Protein AF-S9PJP8-F1 (afdb_monomer_lite)

Sequence (116 aa):
MDIALSALPTLDIGTRVNGVHWLNFLGPPVLDALGGITGLRVRLHSPDITVQEMEEGRAVVTLGAHPDAGDLEEGRTLPAYRELARVLEPFLYQRRYLPNEEVPEELRRWERRFLD

InterPro domains:
  IPR021815 Type VI immunity for VRR-NUC [PF11876] (10-114)

Foldseek 3Di:
DDPPPPDPVVVQLPQFFAAFFQKGKHADVLQVVLVAPVSVVVQDDDPQWDWADDPHRMIIIGRHPDGDPADVVVVRLSVSRLSVCVSRVVRHDDDDDDVPDDDPVVVVCVSCVSPD

Radius of gyration: 16.29 Å; chains: 1; bounding box: 43×42×40 Å

pLDDT: mean 86.86, std 15.33, range [36.0, 98.5]

Secondary structure (DSSP, 8-state):
--------HHHHHTTSB-S--SEEEE-HHHHGGGTHHHHHHHH---TTEEEEEETTTEEEEEESSS----BTTTTB--HHHHHHHHHHGGGB--PPPPTT----HHHHHHHTTTT-

Structure (mmCIF, N/CA/C/O backbone):
data_AF-S9PJP8-F1
#
_entry.id   AF-S9PJP8-F1
#
loop_
_atom_site.group_PDB
_atom_site.id
_atom_site.type_symbol
_atom_site.label_atom_id
_atom_site.label_alt_id
_atom_site.label_comp_id
_atom_site.label_asym_id
_atom_site.label_entity_id
_atom_site.label_seq_id
_atom_site.pdbx_PDB_ins_code
_atom_site.Cartn_x
_atom_site.Cartn_y
_atom_site.Cartn_z
_atom_site.occupancy
_atom_site.B_iso_or_equiv
_atom_site.auth_seq_id
_atom_site.auth_comp_id
_atom_site.auth_asym_id
_atom_site.auth_atom_id
_atom_site.pdbx_PDB_model_num
ATOM 1 N N . MET A 1 1 ? 29.396 18.414 -22.968 1.00 39.12 1 MET A N 1
ATOM 2 C CA . MET A 1 1 ? 28.903 17.230 -22.239 1.00 39.12 1 MET A CA 1
ATOM 3 C C . MET A 1 1 ? 27.811 17.734 -21.319 1.00 39.12 1 MET A C 1
ATOM 5 O O . MET A 1 1 ? 28.089 18.091 -20.183 1.00 39.12 1 MET A O 1
ATOM 9 N N . ASP A 1 2 ? 26.612 17.893 -21.872 1.00 36.00 2 ASP A N 1
ATOM 10 C CA . ASP A 1 2 ? 25.430 18.265 -21.105 1.00 36.00 2 ASP A CA 1
ATOM 11 C C . ASP A 1 2 ? 25.035 17.060 -20.263 1.00 36.00 2 ASP A C 1
ATOM 13 O O . ASP A 1 2 ? 24.628 16.024 -20.791 1.00 36.00 2 ASP A O 1
ATOM 17 N N . ILE A 1 3 ? 25.198 17.180 -18.948 1.00 45.22 3 ILE A N 1
ATOM 18 C CA . ILE A 1 3 ? 24.498 16.305 -18.017 1.00 45.22 3 ILE A CA 1
ATOM 19 C C . ILE A 1 3 ? 23.042 16.733 -18.135 1.00 45.22 3 ILE A C 1
ATOM 21 O O . ILE A 1 3 ? 22.599 17.675 -17.478 1.00 45.22 3 ILE A O 1
ATOM 25 N N . ALA A 1 4 ? 22.3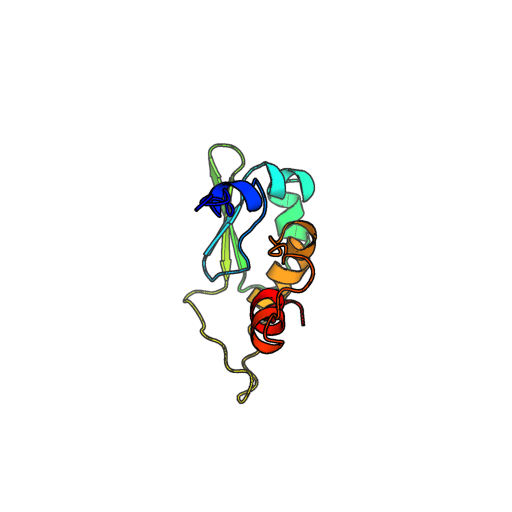23 16.091 -19.059 1.00 45.22 4 ALA A N 1
ATOM 26 C CA . ALA A 1 4 ? 20.879 16.137 -19.066 1.00 45.22 4 ALA A CA 1
ATOM 27 C C . ALA A 1 4 ? 20.439 15.854 -17.632 1.00 45.22 4 ALA A C 1
ATOM 29 O O . ALA A 1 4 ? 20.903 14.897 -17.012 1.00 45.22 4 ALA A O 1
ATOM 30 N N . LEU A 1 5 ? 19.593 16.737 -17.117 1.00 42.47 5 LEU A N 1
ATOM 31 C CA . LEU A 1 5 ? 18.828 16.593 -15.890 1.00 42.47 5 LEU A CA 1
ATOM 32 C C . LEU A 1 5 ? 17.952 15.335 -15.996 1.00 42.47 5 LEU A C 1
ATOM 34 O O . LEU A 1 5 ? 16.731 15.418 -16.096 1.00 42.47 5 LEU A O 1
ATOM 38 N N . SER A 1 6 ? 18.569 14.155 -16.029 1.00 44.97 6 SER A N 1
ATOM 39 C CA . SER A 1 6 ? 17.906 12.884 -15.844 1.00 44.97 6 SER A CA 1
ATOM 40 C C . SER A 1 6 ? 17.436 12.887 -14.401 1.00 44.97 6 SER A C 1
ATOM 42 O O . SER A 1 6 ? 18.203 12.600 -13.485 1.00 44.97 6 SER A O 1
ATOM 44 N N . ALA A 1 7 ? 16.202 13.362 -14.242 1.00 45.78 7 ALA A N 1
ATOM 45 C CA . ALA A 1 7 ? 15.247 12.991 -13.222 1.00 45.78 7 ALA A CA 1
ATOM 46 C C . ALA A 1 7 ? 15.890 12.587 -11.894 1.00 45.78 7 ALA A C 1
ATOM 48 O O . ALA A 1 7 ? 16.251 11.431 -11.682 1.00 45.78 7 ALA A O 1
ATOM 49 N N . LEU A 1 8 ? 15.950 13.533 -10.956 1.00 44.88 8 LEU A N 1
ATOM 50 C CA . LEU A 1 8 ? 15.956 13.144 -9.554 1.00 44.88 8 LEU A CA 1
ATOM 51 C C . LEU A 1 8 ? 14.725 12.235 -9.352 1.00 44.88 8 LEU A C 1
ATOM 53 O O . LEU A 1 8 ? 13.610 12.717 -9.559 1.00 44.88 8 LEU A O 1
ATOM 57 N N . PRO A 1 9 ? 14.878 10.950 -8.983 1.00 49.62 9 PRO A N 1
ATOM 58 C CA . PRO A 1 9 ? 13.755 10.011 -8.864 1.00 49.62 9 PRO A CA 1
ATOM 59 C C . PRO A 1 9 ? 12.695 10.489 -7.857 1.00 49.62 9 PRO A C 1
ATOM 61 O O . PRO A 1 9 ? 11.523 10.135 -7.954 1.00 49.62 9 PRO A O 1
ATOM 64 N N . THR A 1 10 ? 13.084 11.372 -6.935 1.00 49.41 10 THR A N 1
ATOM 65 C CA . THR A 1 10 ? 12.204 12.050 -5.980 1.00 49.41 10 THR A CA 1
ATOM 66 C C . THR A 1 10 ? 11.155 12.957 -6.641 1.00 49.41 10 THR A C 1
ATOM 68 O O . THR A 1 10 ? 10.116 13.198 -6.036 1.00 49.41 10 THR A O 1
ATOM 71 N N . LEU A 1 11 ? 11.392 13.460 -7.862 1.00 56.03 11 LEU A N 1
ATOM 72 C CA . LEU A 1 11 ? 10.450 14.339 -8.572 1.00 56.03 11 LEU A CA 1
ATOM 73 C C . LEU A 1 11 ? 9.334 13.578 -9.305 1.00 56.03 11 LEU A C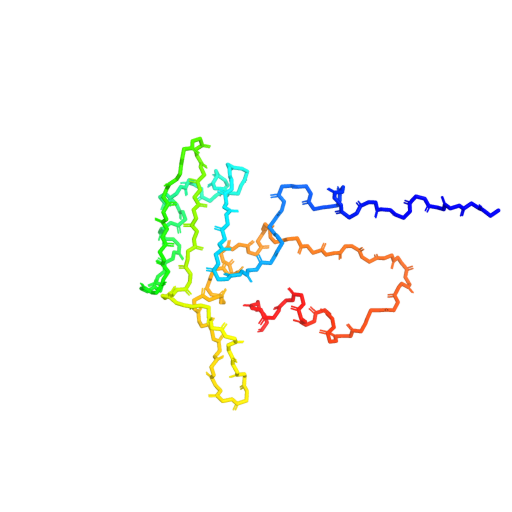 1
ATOM 75 O O . LEU A 1 11 ? 8.273 14.158 -9.516 1.00 56.03 11 LEU A O 1
ATOM 79 N N . ASP A 1 12 ? 9.538 12.312 -9.685 1.00 75.19 12 ASP A N 1
ATOM 80 C CA . ASP A 1 12 ? 8.559 11.575 -10.509 1.00 75.19 12 ASP A CA 1
ATOM 81 C C . ASP A 1 12 ? 7.480 10.873 -9.666 1.00 75.19 12 ASP A C 1
ATOM 83 O O . ASP A 1 12 ? 6.332 10.733 -10.088 1.00 75.19 12 ASP A O 1
ATOM 87 N N . ILE A 1 13 ? 7.804 10.472 -8.431 1.00 85.19 13 ILE A N 1
ATOM 88 C CA . ILE A 1 13 ? 6.850 9.732 -7.595 1.00 85.19 13 ILE A CA 1
ATOM 89 C C . ILE A 1 13 ? 5.705 10.603 -7.052 1.00 85.19 13 ILE A C 1
ATOM 91 O O . ILE A 1 13 ? 4.563 10.148 -6.975 1.00 85.19 13 ILE A O 1
ATOM 95 N N . GLY A 1 14 ? 5.981 11.859 -6.689 1.00 89.06 14 GLY A N 1
ATOM 96 C CA . GLY A 1 14 ? 4.988 12.767 -6.110 1.00 89.06 14 GLY A CA 1
ATOM 97 C C . GLY A 1 14 ? 4.245 12.157 -4.911 1.00 89.06 14 GLY A C 1
ATOM 98 O O . GLY A 1 14 ? 4.860 11.735 -3.937 1.00 89.06 14 GLY A O 1
ATOM 99 N N . THR A 1 15 ? 2.912 12.113 -4.985 1.00 91.31 15 THR A N 1
ATOM 100 C CA . THR A 1 15 ? 2.022 11.537 -3.957 1.00 91.31 15 THR A CA 1
ATOM 101 C C . THR A 1 15 ? 1.639 10.074 -4.220 1.00 91.31 15 THR A C 1
ATOM 103 O O . THR A 1 15 ? 0.741 9.542 -3.565 1.00 91.31 15 THR A O 1
ATOM 106 N N . ARG A 1 16 ? 2.275 9.423 -5.202 1.00 92.62 16 ARG A N 1
ATOM 107 C CA . ARG A 1 16 ? 2.016 8.026 -5.572 1.00 92.62 16 ARG A CA 1
ATOM 108 C C . ARG A 1 16 ? 2.674 7.068 -4.580 1.00 92.62 16 ARG A C 1
ATOM 110 O O . ARG A 1 16 ? 3.635 7.408 -3.895 1.00 92.62 16 ARG A O 1
ATOM 117 N N . VAL A 1 17 ? 2.179 5.837 -4.544 1.00 93.88 17 VAL A N 1
ATOM 118 C CA . VAL A 1 17 ? 2.707 4.780 -3.673 1.00 93.88 17 VAL A CA 1
ATOM 119 C C . VAL A 1 17 ? 3.757 3.964 -4.425 1.00 93.88 17 VAL A C 1
ATOM 121 O O . VAL A 1 17 ? 3.487 3.453 -5.512 1.00 93.88 17 VAL A O 1
ATOM 124 N N . ASN A 1 18 ? 4.952 3.811 -3.850 1.00 90.62 18 ASN A N 1
ATOM 12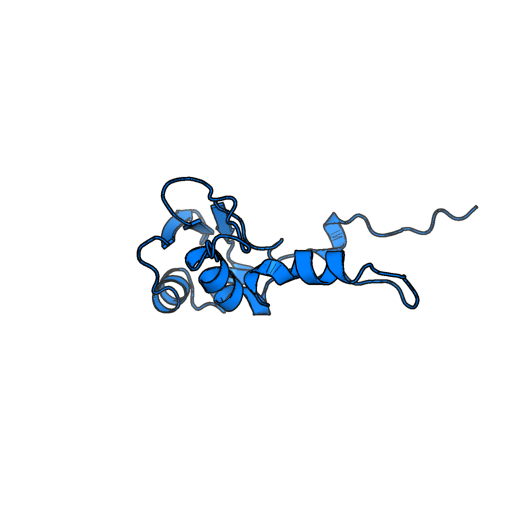5 C CA . ASN A 1 18 ? 6.024 3.007 -4.441 1.00 90.62 18 ASN A CA 1
ATOM 126 C C . ASN A 1 18 ? 5.788 1.500 -4.242 1.00 90.62 18 ASN A C 1
ATOM 128 O O . ASN A 1 18 ? 6.459 0.882 -3.420 1.00 90.62 18 ASN A O 1
ATOM 132 N N . GLY A 1 19 ? 4.846 0.908 -4.972 1.00 91.94 19 GLY A N 1
ATOM 133 C CA . GLY A 1 19 ? 4.537 -0.521 -4.863 1.00 91.94 19 GLY A CA 1
ATOM 134 C C . GLY A 1 19 ? 3.921 -0.925 -3.516 1.00 91.94 19 GLY A C 1
ATOM 135 O O . GLY A 1 19 ? 3.675 -0.094 -2.646 1.00 91.94 19 GLY A O 1
ATOM 136 N N . VAL A 1 20 ? 3.663 -2.224 -3.355 1.00 95.19 20 VAL A N 1
ATOM 137 C CA . VAL A 1 20 ? 3.139 -2.805 -2.110 1.00 95.19 20 VAL A CA 1
ATOM 138 C C . VAL A 1 20 ? 4.249 -3.527 -1.356 1.00 95.19 20 VAL A C 1
ATOM 140 O O . VAL A 1 20 ? 5.019 -4.291 -1.943 1.00 95.19 20 VAL A O 1
ATOM 143 N N . HIS A 1 21 ? 4.296 -3.298 -0.048 1.00 94.94 21 HIS A N 1
ATOM 144 C CA . HIS A 1 21 ? 5.265 -3.871 0.886 1.00 94.94 21 HIS A CA 1
ATOM 145 C C . HIS A 1 21 ? 4.552 -4.556 2.046 1.00 94.94 21 HIS A C 1
ATOM 147 O O . HIS A 1 21 ? 3.330 -4.519 2.142 1.00 94.94 21 HIS A O 1
ATOM 153 N N . TRP A 1 22 ? 5.310 -5.157 2.961 1.00 95.88 22 TRP A N 1
ATOM 154 C CA . TRP A 1 22 ? 4.739 -5.702 4.196 1.00 95.88 22 TRP A CA 1
ATOM 155 C C . TRP A 1 22 ? 4.063 -4.616 5.057 1.00 95.88 22 TRP A C 1
ATOM 157 O O . TRP A 1 22 ? 2.956 -4.822 5.549 1.00 95.88 22 TRP A O 1
ATOM 167 N N . LEU A 1 23 ? 4.705 -3.446 5.177 1.00 97.81 23 LEU A N 1
ATOM 168 C CA . LEU A 1 23 ? 4.181 -2.253 5.848 1.00 97.81 23 LEU A CA 1
ATOM 169 C C . LEU A 1 23 ? 4.011 -1.125 4.829 1.00 97.81 23 LEU A C 1
ATOM 171 O O . LEU A 1 23 ? 4.970 -0.750 4.156 1.00 97.81 23 LEU A O 1
ATOM 175 N N . ASN A 1 24 ? 2.808 -0.563 4.737 1.00 97.62 24 ASN A N 1
ATOM 176 C CA . ASN A 1 24 ? 2.475 0.482 3.770 1.00 97.62 24 ASN A CA 1
ATOM 177 C C . ASN A 1 24 ? 1.957 1.714 4.503 1.00 97.62 24 ASN A C 1
ATOM 179 O O . ASN A 1 24 ? 0.885 1.682 5.104 1.00 97.62 24 ASN A O 1
ATOM 183 N N . PHE A 1 25 ? 2.718 2.801 4.434 1.00 97.31 25 PHE A N 1
ATOM 184 C CA . PHE A 1 25 ? 2.353 4.080 5.031 1.00 97.31 25 PHE A CA 1
ATOM 185 C C . PHE A 1 25 ? 1.588 4.907 4.003 1.00 97.31 25 PHE A C 1
ATOM 187 O O . PHE A 1 25 ? 2.132 5.277 2.962 1.00 97.31 25 PHE A O 1
ATOM 194 N N . LEU A 1 26 ? 0.319 5.177 4.290 1.00 97.81 26 LEU A N 1
ATOM 195 C CA . LEU A 1 26 ? -0.588 5.897 3.408 1.00 97.81 26 LEU A CA 1
ATOM 196 C C . LEU A 1 26 ? -0.924 7.256 4.018 1.00 97.81 26 LEU A C 1
ATOM 198 O O . LEU A 1 26 ? -1.290 7.354 5.189 1.00 97.81 26 LEU A O 1
ATOM 202 N N . GLY A 1 27 ? -0.780 8.302 3.208 1.00 96.69 27 GLY A N 1
ATOM 203 C CA . GLY A 1 27 ? -1.118 9.670 3.586 1.00 96.69 27 GLY A CA 1
ATOM 204 C C . GLY A 1 27 ? -2.452 10.150 3.009 1.00 96.69 27 GLY A C 1
ATOM 205 O O . GLY A 1 27 ? -3.049 9.451 2.178 1.00 96.69 27 GLY A O 1
ATOM 206 N N . PRO A 1 28 ? -2.872 11.375 3.379 1.00 97.06 28 PRO A N 1
ATOM 207 C CA . PRO A 1 28 ? -4.142 11.957 2.948 1.00 97.06 28 PRO A CA 1
ATOM 208 C C . PRO A 1 28 ? -4.405 11.898 1.433 1.00 97.06 28 PRO A C 1
ATOM 210 O O . PRO A 1 28 ? -5.493 11.473 1.060 1.00 97.06 28 PRO A O 1
ATOM 213 N N . PRO A 1 29 ? -3.437 12.167 0.524 1.00 95.88 29 PRO A N 1
ATOM 214 C CA . PRO A 1 29 ? -3.710 12.129 -0.919 1.00 95.88 29 PRO A CA 1
ATOM 215 C C . PRO A 1 29 ? -4.268 10.795 -1.437 1.00 95.88 29 PRO A C 1
ATOM 217 O O . PRO A 1 29 ? -5.039 10.779 -2.394 1.00 95.88 29 PRO A O 1
ATOM 220 N N . VAL A 1 30 ? -3.874 9.677 -0.821 1.00 96.94 30 VAL A N 1
ATOM 221 C CA . VAL A 1 30 ? -4.352 8.336 -1.185 1.00 96.94 30 VAL A CA 1
ATOM 222 C C . VAL A 1 30 ? -5.588 7.973 -0.368 1.00 96.94 30 VAL A C 1
ATOM 224 O O . VAL A 1 30 ? -6.565 7.467 -0.916 1.00 96.94 30 VAL A O 1
ATOM 227 N N . LEU A 1 31 ? -5.563 8.243 0.940 1.00 97.75 31 LEU A N 1
ATOM 228 C CA . LEU A 1 31 ? -6.654 7.878 1.839 1.00 97.75 31 LEU A CA 1
ATOM 229 C C . LEU A 1 31 ? -7.937 8.646 1.521 1.00 97.75 31 LEU A C 1
ATOM 231 O O . LEU A 1 31 ? -8.991 8.024 1.438 1.00 97.75 31 LEU A O 1
ATOM 235 N N . ASP A 1 32 ? -7.868 9.947 1.252 1.00 97.12 32 ASP A N 1
ATOM 236 C CA . ASP A 1 32 ? -9.043 10.763 0.926 1.00 97.12 32 ASP A CA 1
ATOM 237 C C . ASP A 1 32 ? -9.718 10.275 -0.361 1.00 97.12 32 ASP A C 1
ATOM 239 O O . ASP A 1 32 ? -10.939 10.119 -0.410 1.00 97.12 32 ASP A O 1
ATOM 243 N N . ALA A 1 33 ? -8.923 9.925 -1.378 1.00 96.69 33 ALA A N 1
ATOM 244 C CA . ALA A 1 33 ? -9.420 9.362 -2.633 1.00 96.69 33 ALA A CA 1
ATOM 245 C C . ALA A 1 33 ? -10.087 7.984 -2.453 1.00 96.69 33 ALA A C 1
ATOM 247 O O . ALA A 1 33 ? -10.956 7.601 -3.238 1.00 96.69 33 ALA A O 1
ATOM 248 N N . LEU A 1 34 ? -9.722 7.246 -1.402 1.00 97.00 34 LEU A N 1
ATOM 249 C CA . LEU A 1 34 ? -10.352 5.984 -1.014 1.00 97.00 34 LEU A CA 1
ATOM 250 C C . LEU A 1 34 ? -11.583 6.178 -0.109 1.00 97.00 34 LEU A C 1
ATOM 252 O O . LEU A 1 34 ? -12.240 5.192 0.231 1.00 97.00 34 LEU A O 1
ATOM 256 N N . GLY A 1 35 ? -11.949 7.411 0.250 1.00 97.00 35 GLY A N 1
ATOM 257 C CA . GLY A 1 35 ? -13.017 7.694 1.217 1.00 97.00 35 GLY A CA 1
ATOM 258 C C . GLY A 1 35 ? -12.549 7.579 2.672 1.00 97.00 35 GLY A C 1
ATOM 259 O O . GLY A 1 35 ? -13.297 7.130 3.543 1.00 97.00 35 GLY A O 1
ATOM 260 N N . GLY A 1 36 ? -11.291 7.933 2.924 1.00 96.94 36 GLY A N 1
ATOM 261 C CA . GLY A 1 36 ? -10.619 7.856 4.214 1.00 96.94 36 GLY A CA 1
ATOM 262 C C . GLY A 1 36 ? -10.268 6.429 4.639 1.00 96.94 36 GLY A C 1
ATOM 263 O O . GLY A 1 36 ? -10.386 5.458 3.888 1.00 96.94 36 GLY A O 1
ATOM 264 N N . ILE A 1 37 ? -9.868 6.292 5.903 1.00 97.31 37 ILE A N 1
ATOM 265 C CA . ILE A 1 37 ? -9.493 5.007 6.516 1.00 97.31 37 ILE A CA 1
ATOM 266 C C . ILE A 1 37 ? -10.674 4.029 6.524 1.00 97.31 37 ILE A C 1
ATOM 268 O O . ILE A 1 37 ? -10.502 2.840 6.258 1.00 97.31 37 ILE A O 1
ATOM 272 N N . THR A 1 38 ? -11.889 4.523 6.776 1.00 96.88 38 THR A N 1
ATOM 273 C CA . THR A 1 38 ? -13.112 3.712 6.712 1.00 96.88 38 THR A CA 1
ATOM 274 C C . THR A 1 38 ? -13.342 3.173 5.303 1.00 96.88 38 THR A C 1
ATOM 276 O O . THR A 1 38 ? -13.597 1.981 5.138 1.00 96.88 38 THR A O 1
ATOM 279 N N . GLY A 1 39 ? -13.198 4.018 4.279 1.00 97.31 39 GLY A N 1
ATOM 280 C CA . GLY A 1 39 ? -13.328 3.593 2.890 1.00 97.31 39 GLY A CA 1
ATOM 281 C C . GLY A 1 39 ? -12.256 2.582 2.473 1.00 97.31 39 GLY A C 1
ATOM 282 O O . GLY A 1 39 ? -12.569 1.625 1.761 1.00 97.31 39 GLY A O 1
ATOM 283 N N . LEU A 1 40 ? -11.019 2.735 2.953 1.00 97.75 40 LEU A N 1
ATOM 284 C CA . LEU A 1 40 ? -9.967 1.735 2.769 1.00 97.75 40 LEU A CA 1
ATOM 285 C C . LEU A 1 40 ? -10.358 0.392 3.408 1.00 97.75 40 LEU A C 1
ATOM 287 O O . LEU A 1 40 ? -10.325 -0.626 2.726 1.00 97.75 40 LEU A O 1
ATOM 291 N N . ARG A 1 41 ? -10.789 0.383 4.678 1.00 97.19 41 ARG A N 1
ATOM 292 C CA . ARG A 1 41 ? -11.179 -0.848 5.394 1.00 97.19 41 ARG A CA 1
ATOM 293 C C . ARG A 1 41 ? -12.313 -1.609 4.707 1.00 97.19 41 ARG A C 1
ATOM 295 O O . ARG A 1 41 ? -12.260 -2.825 4.658 1.00 97.19 41 ARG A O 1
ATOM 302 N N . VAL A 1 42 ? -13.301 -0.917 4.138 1.00 97.44 42 VAL A N 1
ATOM 303 C CA . VAL A 1 42 ? -14.423 -1.557 3.416 1.00 97.44 42 VAL A CA 1
ATOM 304 C C . VAL A 1 42 ? -13.970 -2.294 2.150 1.00 97.44 42 VAL A C 1
ATOM 306 O O . VAL A 1 42 ? -14.638 -3.223 1.710 1.00 97.44 42 VAL A O 1
ATOM 309 N N . ARG A 1 43 ? -12.849 -1.887 1.546 1.00 97.31 43 ARG A N 1
ATOM 310 C CA . ARG A 1 43 ? -12.303 -2.519 0.335 1.00 97.31 43 ARG A CA 1
ATOM 311 C C . ARG A 1 43 ? -11.377 -3.697 0.639 1.00 97.31 43 ARG A C 1
ATOM 313 O O . ARG A 1 43 ? -11.018 -4.418 -0.290 1.00 97.31 43 ARG A O 1
ATOM 320 N N . LEU A 1 44 ? -10.990 -3.866 1.904 1.00 97.44 44 LEU A N 1
ATOM 321 C CA . LEU A 1 44 ? -10.107 -4.925 2.371 1.00 97.44 44 LEU A CA 1
ATOM 322 C C . LEU A 1 44 ? -10.938 -6.028 3.038 1.00 97.44 44 LEU A C 1
ATOM 324 O O . LEU A 1 44 ? -11.724 -5.779 3.947 1.00 97.44 44 LEU A O 1
ATOM 328 N N . HIS A 1 45 ? -10.761 -7.250 2.565 1.00 96.00 45 HIS A N 1
ATOM 329 C CA . HIS A 1 45 ? -11.489 -8.449 2.953 1.00 96.00 45 HIS A CA 1
ATOM 330 C C . HIS A 1 45 ? -10.577 -9.479 3.619 1.00 96.00 45 HIS A C 1
ATOM 332 O O . HIS A 1 45 ? -11.065 -10.292 4.406 1.00 96.00 45 HIS A O 1
ATOM 338 N N . SER A 1 46 ? -9.275 -9.477 3.312 1.00 94.31 46 SER A N 1
ATOM 339 C CA . SER A 1 46 ? -8.350 -10.426 3.925 1.00 94.31 46 SER A CA 1
ATOM 340 C C . SER A 1 46 ? -8.195 -10.155 5.430 1.00 94.31 46 SER A C 1
ATOM 342 O O . SER A 1 46 ? -7.875 -9.028 5.820 1.00 94.31 46 SER A O 1
ATOM 344 N N . PRO A 1 47 ? -8.366 -11.181 6.289 1.00 93.12 47 PRO A N 1
ATOM 345 C CA . PRO A 1 47 ? -8.214 -11.041 7.737 1.00 93.12 47 PRO A CA 1
ATOM 346 C C . PRO A 1 47 ? -6.763 -10.778 8.162 1.00 93.12 47 PRO A C 1
ATOM 348 O O . PRO A 1 47 ? -6.529 -10.296 9.267 1.00 93.12 47 PRO A O 1
ATOM 351 N N . ASP A 1 48 ? -5.797 -11.066 7.288 1.00 93.38 48 ASP A N 1
ATOM 352 C CA . ASP A 1 48 ? -4.376 -10.839 7.551 1.00 93.38 48 ASP A CA 1
ATOM 353 C C . ASP A 1 48 ? -3.975 -9.373 7.344 1.00 93.38 48 ASP A C 1
ATOM 355 O O . ASP A 1 48 ? -2.861 -8.976 7.689 1.00 93.38 48 ASP A O 1
ATOM 359 N N . ILE A 1 49 ? -4.864 -8.549 6.780 1.00 97.81 49 ILE A N 1
ATOM 360 C CA . ILE A 1 49 ? -4.609 -7.130 6.566 1.00 97.81 49 ILE A CA 1
ATOM 361 C C . ILE A 1 49 ? -5.099 -6.343 7.773 1.00 97.81 49 ILE A C 1
ATOM 363 O O . ILE A 1 49 ? -6.287 -6.311 8.090 1.00 97.81 49 ILE A O 1
ATOM 367 N N . THR A 1 50 ? -4.181 -5.628 8.414 1.00 98.00 50 THR A N 1
ATOM 368 C CA . THR A 1 50 ? -4.524 -4.702 9.497 1.00 98.00 50 THR A CA 1
ATOM 369 C C . THR A 1 50 ? -4.317 -3.266 9.044 1.00 98.00 50 THR A C 1
ATOM 371 O O . THR A 1 50 ? -3.379 -2.960 8.312 1.00 98.00 50 THR A O 1
ATOM 374 N N . VAL A 1 51 ? -5.217 -2.378 9.468 1.00 98.25 51 VAL A N 1
ATOM 375 C CA . VAL A 1 51 ? -5.153 -0.943 9.170 1.00 98.25 51 VAL A CA 1
ATOM 376 C C . VAL A 1 51 ? -5.117 -0.186 10.487 1.00 98.25 51 VAL A C 1
ATOM 378 O O . VAL A 1 51 ? -6.134 -0.103 11.185 1.00 98.25 51 VAL A O 1
ATOM 381 N N . GLN A 1 52 ? -3.957 0.372 10.814 1.00 98.25 52 GLN A N 1
ATOM 382 C CA . GLN A 1 52 ? -3.753 1.209 11.988 1.00 98.25 52 GLN A CA 1
ATOM 383 C C . GLN A 1 52 ? -3.827 2.683 11.590 1.00 98.25 52 GLN A C 1
ATOM 385 O O . GLN A 1 52 ? -3.087 3.139 10.722 1.00 98.25 52 GLN A O 1
ATOM 390 N N . GLU A 1 53 ? -4.714 3.427 12.242 1.00 98.06 53 GLU A N 1
ATOM 391 C CA . GLU A 1 53 ? -4.811 4.875 12.082 1.00 98.06 53 GLU A CA 1
ATOM 392 C C . GLU A 1 53 ? -3.636 5.580 12.768 1.00 98.06 53 GLU A C 1
ATOM 394 O O . GLU A 1 53 ? -3.163 5.159 13.826 1.00 98.06 53 GLU A O 1
ATOM 399 N N . MET A 1 54 ? -3.158 6.646 12.137 1.00 97.19 54 MET A N 1
ATOM 400 C CA . MET A 1 54 ? -2.126 7.540 12.641 1.00 97.19 54 MET A CA 1
ATOM 401 C C . MET A 1 54 ? -2.652 8.977 12.646 1.00 97.19 54 MET A C 1
ATOM 403 O O . MET A 1 54 ? -3.633 9.310 11.982 1.00 97.19 54 MET A O 1
ATOM 407 N N . GLU A 1 55 ? -1.953 9.852 13.362 1.00 95.00 55 GLU A N 1
ATOM 408 C CA . GLU A 1 55 ? -2.272 11.278 13.399 1.00 95.00 55 GLU A CA 1
ATOM 409 C C . GLU A 1 55 ? -2.258 11.908 11.998 1.00 95.00 55 GLU A C 1
ATOM 411 O O . GLU A 1 55 ? -1.516 11.469 11.113 1.00 95.00 55 GLU A O 1
ATOM 416 N N . GLU A 1 56 ? -3.024 12.988 11.827 1.00 94.25 56 GLU A N 1
ATOM 417 C CA . GLU A 1 56 ? -3.065 13.805 10.601 1.00 94.25 56 GLU A CA 1
ATOM 418 C C . GLU A 1 56 ? -3.612 13.061 9.368 1.00 94.25 56 GLU A C 1
ATOM 420 O O . GLU A 1 56 ? -3.167 13.285 8.244 1.00 94.25 56 GLU A O 1
ATOM 425 N N . GLY A 1 57 ? -4.582 12.161 9.568 1.00 93.81 57 GLY A N 1
ATOM 426 C CA . GLY A 1 57 ? -5.251 11.466 8.463 1.00 93.81 57 GLY A CA 1
ATOM 427 C C . GLY A 1 57 ? -4.338 10.484 7.729 1.00 93.81 57 GLY A C 1
ATOM 428 O O . GLY A 1 57 ? -4.463 10.303 6.520 1.00 93.81 57 GLY A O 1
ATOM 429 N N . ARG A 1 58 ? -3.391 9.875 8.449 1.00 97.50 58 ARG A N 1
ATOM 430 C CA . ARG A 1 58 ? -2.465 8.860 7.934 1.00 97.50 58 ARG A CA 1
ATOM 431 C C . ARG A 1 58 ? -2.859 7.474 8.435 1.00 97.50 58 ARG A C 1
ATOM 433 O O . ARG A 1 58 ? -3.554 7.337 9.439 1.00 97.50 58 ARG A O 1
ATOM 440 N N . ALA A 1 59 ? -2.381 6.435 7.763 1.00 98.25 59 ALA A N 1
ATOM 441 C CA . ALA A 1 59 ? -2.557 5.061 8.216 1.00 98.25 59 ALA A CA 1
ATOM 442 C C . ALA A 1 59 ? -1.364 4.181 7.844 1.00 98.25 59 ALA A C 1
ATOM 444 O O . ALA A 1 59 ? -0.697 4.413 6.834 1.00 98.25 59 ALA A O 1
ATOM 445 N N . VAL A 1 60 ? -1.145 3.132 8.635 1.00 98.38 60 VAL A N 1
ATOM 446 C CA . VAL A 1 60 ? -0.267 2.012 8.286 1.00 98.38 60 VAL A CA 1
ATOM 447 C C . VAL A 1 60 ? -1.129 0.808 7.953 1.00 98.38 60 VAL A C 1
ATOM 449 O O . VAL A 1 60 ? -1.991 0.422 8.744 1.00 98.38 60 VAL A O 1
ATOM 452 N N . VAL A 1 61 ? -0.881 0.209 6.792 1.00 98.50 61 VAL A N 1
ATOM 453 C CA . VAL A 1 61 ? -1.452 -1.081 6.406 1.00 98.50 61 VAL A CA 1
ATOM 454 C C . VAL A 1 61 ? -0.377 -2.153 6.529 1.00 98.50 61 VAL A C 1
ATOM 456 O O . VAL A 1 61 ? 0.655 -2.062 5.860 1.00 98.50 61 VAL A O 1
ATOM 459 N N . THR A 1 62 ? -0.631 -3.163 7.355 1.00 98.38 62 THR A N 1
ATOM 460 C CA . THR A 1 62 ? 0.285 -4.285 7.599 1.00 98.38 62 THR A CA 1
ATOM 461 C C . THR A 1 62 ? -0.300 -5.568 7.023 1.00 98.38 62 THR A C 1
ATOM 463 O O . THR A 1 62 ? -1.470 -5.867 7.264 1.00 98.38 62 THR A O 1
ATOM 466 N N . LEU A 1 63 ? 0.513 -6.319 6.278 1.00 96.88 63 LEU A N 1
ATOM 467 C CA . LEU A 1 63 ? 0.114 -7.542 5.577 1.00 96.88 63 LEU A CA 1
ATOM 468 C C . LEU A 1 63 ? 0.633 -8.792 6.303 1.00 96.88 63 LEU A C 1
ATOM 470 O O . LEU A 1 63 ? 1.711 -9.292 5.997 1.00 96.88 63 LEU A O 1
ATOM 474 N N . GLY A 1 64 ? -0.130 -9.296 7.269 1.00 94.69 64 GLY A N 1
ATOM 475 C CA . GLY A 1 64 ? 0.250 -10.436 8.102 1.00 94.69 64 GLY A CA 1
ATOM 476 C C . GLY A 1 64 ? 1.234 -10.081 9.225 1.00 94.69 64 GLY A C 1
ATOM 477 O O . GLY A 1 64 ? 1.758 -8.970 9.314 1.00 94.69 64 GLY A O 1
ATOM 478 N N . ALA A 1 65 ? 1.487 -11.045 10.113 1.00 93.06 65 ALA A N 1
ATOM 479 C CA . ALA A 1 65 ? 2.289 -10.836 11.325 1.00 93.06 65 ALA A CA 1
ATOM 480 C C . ALA A 1 65 ? 3.796 -10.644 11.062 1.00 93.06 65 ALA A C 1
ATOM 482 O O . ALA A 1 65 ? 4.499 -10.064 11.889 1.00 93.06 65 ALA A O 1
ATOM 483 N N . HIS A 1 66 ? 4.296 -11.134 9.930 1.00 93.00 66 HIS A N 1
ATOM 484 C CA . HIS A 1 66 ? 5.696 -11.062 9.522 1.00 93.00 66 HIS A CA 1
ATOM 485 C C . HIS A 1 66 ? 5.784 -10.858 8.004 1.00 93.00 66 HIS A C 1
ATOM 487 O O . HIS A 1 66 ? 4.855 -11.249 7.293 1.00 93.00 66 HIS A O 1
ATOM 493 N N . PRO A 1 67 ? 6.886 -10.283 7.486 1.00 91.81 67 PRO A N 1
ATOM 494 C CA . PRO A 1 67 ? 7.072 -10.169 6.049 1.00 91.81 67 PRO A CA 1
ATOM 495 C C . PRO A 1 67 ? 7.127 -11.567 5.432 1.00 91.81 67 PRO A C 1
ATOM 497 O O . PRO A 1 67 ? 7.864 -12.434 5.905 1.00 91.81 67 PRO A O 1
ATOM 500 N N . ASP A 1 68 ? 6.352 -11.777 4.375 1.00 88.50 68 ASP A N 1
ATOM 501 C CA . ASP A 1 68 ? 6.410 -12.993 3.574 1.00 88.50 68 ASP A CA 1
ATOM 502 C C . ASP A 1 68 ? 7.073 -12.669 2.230 1.00 88.50 68 ASP A C 1
ATOM 504 O O . ASP A 1 68 ? 6.732 -11.686 1.567 1.00 88.50 68 ASP A O 1
ATOM 508 N N . ALA A 1 69 ? 8.067 -13.475 1.858 1.00 80.88 69 ALA A N 1
ATOM 509 C CA . ALA A 1 69 ? 8.761 -13.350 0.582 1.00 80.88 69 ALA A CA 1
ATOM 510 C C . ALA A 1 69 ? 7.891 -13.837 -0.589 1.00 80.88 69 ALA A C 1
ATOM 512 O O . ALA A 1 69 ? 8.132 -13.448 -1.732 1.00 80.88 69 ALA A O 1
ATOM 513 N N . GLY A 1 70 ? 6.873 -14.656 -0.301 1.00 80.94 70 GLY A N 1
ATOM 514 C CA . GLY A 1 70 ? 6.131 -15.394 -1.310 1.00 80.94 70 GLY A CA 1
ATOM 515 C C . GLY A 1 70 ? 6.997 -16.447 -1.992 1.00 80.94 70 GLY A C 1
ATOM 516 O O . GLY A 1 70 ? 8.199 -16.552 -1.754 1.00 8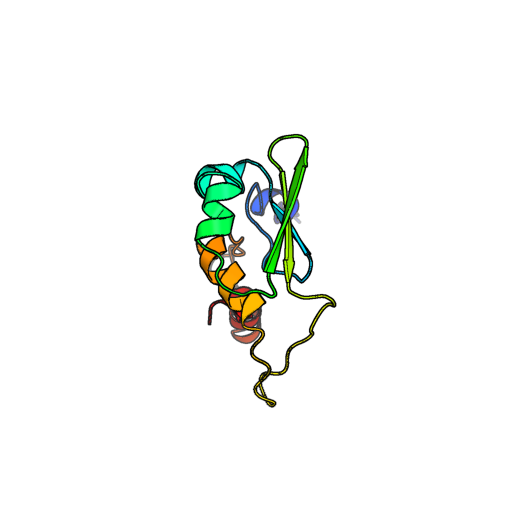0.94 70 GLY A O 1
ATOM 517 N N . ASP A 1 71 ? 6.354 -17.243 -2.834 1.00 78.44 71 ASP A N 1
ATOM 518 C CA . ASP A 1 71 ? 6.998 -18.209 -3.720 1.00 78.44 71 ASP A CA 1
ATOM 519 C C . ASP A 1 71 ? 5.972 -18.672 -4.757 1.00 78.44 71 ASP A C 1
ATOM 521 O O . ASP A 1 71 ? 5.016 -19.378 -4.433 1.00 78.44 71 ASP A O 1
ATOM 525 N N . LEU A 1 72 ? 6.128 -18.228 -6.004 1.00 66.19 72 LEU A N 1
ATOM 526 C CA . LEU A 1 72 ? 5.185 -18.575 -7.065 1.00 66.19 72 LEU A CA 1
ATOM 527 C C . LEU A 1 72 ? 5.310 -20.043 -7.493 1.00 66.19 72 LEU A C 1
ATOM 529 O O . LEU A 1 72 ? 4.296 -20.630 -7.866 1.00 66.19 72 LEU A O 1
ATOM 533 N N . GLU A 1 73 ? 6.501 -20.639 -7.387 1.00 70.62 73 GLU A N 1
ATOM 534 C CA . GLU A 1 73 ? 6.740 -22.048 -7.729 1.00 70.62 73 GLU A CA 1
ATOM 535 C C . GLU A 1 73 ? 6.068 -22.978 -6.710 1.00 70.62 73 GLU A C 1
ATOM 537 O O . GLU A 1 73 ? 5.550 -24.037 -7.059 1.00 70.62 73 GLU A O 1
ATOM 542 N N . GLU A 1 74 ? 5.988 -22.544 -5.451 1.00 71.94 74 GLU A N 1
ATOM 543 C CA . GLU A 1 74 ? 5.320 -23.280 -4.371 1.00 71.94 74 GLU A CA 1
ATOM 544 C C . GLU A 1 74 ? 3.858 -22.848 -4.132 1.00 71.94 74 GLU A C 1
ATOM 546 O O . GLU A 1 74 ? 3.230 -23.263 -3.156 1.00 71.94 74 GLU A O 1
ATOM 551 N N . GLY A 1 75 ? 3.285 -21.999 -4.994 1.00 69.00 75 GLY A N 1
ATOM 552 C CA . GLY A 1 75 ? 1.892 -21.543 -4.879 1.00 69.00 75 GLY A CA 1
ATOM 553 C C . GLY A 1 75 ? 1.625 -20.538 -3.745 1.00 69.00 75 GLY A C 1
ATOM 554 O O . GLY A 1 75 ? 0.470 -20.200 -3.466 1.00 69.00 75 GLY A O 1
ATOM 555 N N . ARG A 1 76 ? 2.673 -19.998 -3.113 1.00 77.06 76 ARG A N 1
ATOM 556 C CA . ARG A 1 76 ? 2.615 -18.910 -2.126 1.00 77.06 76 ARG A CA 1
ATOM 557 C C . ARG A 1 76 ? 2.452 -17.569 -2.848 1.00 77.06 76 ARG A C 1
ATOM 559 O O . ARG A 1 76 ? 3.389 -16.793 -3.025 1.00 77.06 76 ARG A O 1
ATOM 566 N N . THR A 1 77 ? 1.219 -17.302 -3.276 1.00 82.19 77 THR A N 1
ATOM 567 C CA . THR A 1 77 ? 0.850 -16.174 -4.157 1.00 82.19 77 THR A CA 1
ATOM 568 C C . THR A 1 77 ? 0.654 -14.826 -3.454 1.00 82.19 77 THR A C 1
ATOM 570 O O . THR A 1 77 ? 0.315 -13.845 -4.121 1.00 82.19 77 THR A O 1
ATOM 573 N N . LEU A 1 78 ? 0.881 -14.754 -2.136 1.00 91.62 78 LEU A N 1
ATOM 574 C CA . LEU A 1 78 ? 0.754 -13.540 -1.316 1.00 91.62 78 LEU A CA 1
ATOM 575 C C . LEU A 1 78 ? -0.610 -12.831 -1.489 1.00 91.62 78 LEU A C 1
ATOM 577 O O . LEU A 1 78 ? -0.667 -11.680 -1.936 1.00 91.62 78 LEU A O 1
ATOM 581 N N . PRO A 1 79 ? -1.736 -13.485 -1.141 1.00 92.69 79 PRO A N 1
ATOM 582 C CA . PRO A 1 79 ? -3.079 -12.971 -1.423 1.00 92.69 79 PRO A CA 1
ATOM 583 C C . PRO A 1 79 ? -3.343 -11.588 -0.809 1.00 92.69 79 PRO A C 1
ATOM 585 O O . PRO A 1 79 ? -3.887 -10.726 -1.494 1.00 92.69 79 PRO A O 1
ATOM 588 N N . ALA A 1 80 ? -2.881 -11.334 0.421 1.00 95.06 80 ALA A N 1
ATOM 589 C CA . ALA A 1 80 ? -3.010 -10.030 1.077 1.00 95.06 80 ALA A CA 1
ATOM 590 C C . ALA A 1 80 ? -2.276 -8.900 0.321 1.00 95.06 80 ALA A C 1
ATOM 592 O O . ALA A 1 80 ? -2.779 -7.782 0.217 1.00 95.06 80 ALA A O 1
ATOM 593 N N . TYR A 1 81 ? -1.114 -9.202 -0.268 1.00 95.31 81 TYR A N 1
ATOM 594 C CA . TYR A 1 81 ? -0.339 -8.247 -1.066 1.00 95.31 81 TYR A CA 1
ATOM 595 C C . TYR A 1 81 ? -1.044 -7.938 -2.382 1.00 95.31 81 TYR A C 1
ATOM 597 O O . TYR A 1 81 ? -1.160 -6.773 -2.759 1.00 95.31 81 TYR A O 1
ATOM 605 N N . ARG A 1 82 ? -1.562 -8.969 -3.058 1.00 94.69 82 ARG A N 1
ATOM 606 C CA . ARG A 1 82 ? -2.340 -8.818 -4.297 1.00 94.69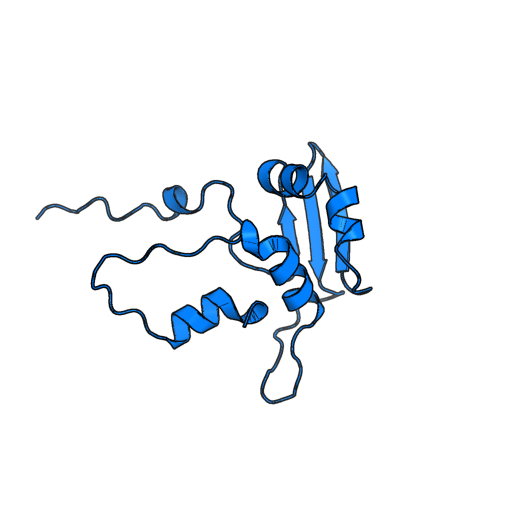 82 ARG A CA 1
ATOM 607 C C . ARG A 1 82 ? -3.630 -8.039 -4.070 1.00 94.69 82 ARG A C 1
ATOM 609 O O . ARG A 1 82 ? -4.002 -7.205 -4.889 1.00 94.69 82 ARG A O 1
ATOM 616 N N . GLU A 1 83 ? -4.309 -8.288 -2.958 1.00 97.19 83 GLU A N 1
ATOM 617 C CA . GLU A 1 83 ? -5.518 -7.561 -2.590 1.00 97.19 83 GLU A CA 1
ATOM 618 C C . GLU A 1 83 ? -5.242 -6.069 -2.383 1.00 97.19 83 GLU A C 1
ATOM 620 O O . GLU A 1 83 ? -5.869 -5.239 -3.045 1.00 97.19 83 GLU A O 1
ATOM 625 N N . LEU A 1 84 ? -4.254 -5.723 -1.549 1.00 97.69 84 LEU A N 1
ATOM 626 C CA . LEU A 1 84 ? -3.882 -4.325 -1.348 1.00 97.69 84 LEU A CA 1
ATOM 627 C C . LEU A 1 84 ? -3.393 -3.681 -2.654 1.00 97.69 84 LEU A C 1
ATOM 629 O O . LEU A 1 84 ? -3.743 -2.536 -2.932 1.00 97.69 84 LEU A O 1
ATOM 633 N N . ALA A 1 85 ? -2.639 -4.407 -3.486 1.00 96.50 85 ALA A N 1
ATOM 634 C CA . ALA A 1 85 ? -2.169 -3.901 -4.774 1.00 96.50 85 ALA A CA 1
ATOM 635 C C . ALA A 1 85 ? -3.324 -3.513 -5.699 1.00 96.50 85 ALA A C 1
ATOM 637 O O . ALA A 1 85 ? -3.267 -2.446 -6.301 1.00 96.50 85 ALA A O 1
ATOM 638 N N . ARG A 1 86 ? -4.395 -4.312 -5.765 1.00 96.75 86 ARG A N 1
ATOM 639 C CA . ARG A 1 86 ? -5.593 -3.979 -6.555 1.00 96.75 86 ARG A CA 1
ATOM 640 C C . ARG A 1 86 ? -6.313 -2.745 -6.023 1.00 96.75 86 ARG A C 1
ATOM 642 O O . ARG A 1 86 ? -6.729 -1.900 -6.807 1.00 96.75 86 ARG A O 1
ATOM 649 N N . VAL A 1 87 ? -6.434 -2.608 -4.701 1.00 97.62 87 VAL A N 1
ATOM 650 C CA . VAL A 1 87 ? -7.024 -1.405 -4.086 1.00 97.62 87 VAL A CA 1
ATOM 651 C C . VAL A 1 87 ? -6.181 -0.165 -4.392 1.00 97.62 87 VAL A C 1
ATOM 653 O O . VAL A 1 87 ? -6.726 0.907 -4.661 1.00 97.62 87 VAL A O 1
ATOM 656 N N . LEU A 1 88 ? -4.854 -0.308 -4.365 1.00 97.19 88 LEU A N 1
ATOM 657 C CA . LEU A 1 88 ? -3.917 0.788 -4.580 1.00 97.19 88 LEU A CA 1
ATOM 658 C C . LEU A 1 88 ? -3.554 1.031 -6.047 1.00 97.19 88 LEU A C 1
ATOM 660 O O . LEU A 1 88 ? -2.912 2.042 -6.316 1.00 97.19 88 LEU A O 1
ATOM 664 N N . GLU A 1 89 ? -3.960 0.176 -6.990 1.00 96.12 89 GLU A N 1
ATOM 665 C CA . GLU A 1 89 ? -3.569 0.245 -8.407 1.00 96.12 89 GLU A CA 1
ATOM 666 C C . GLU A 1 89 ? -3.684 1.659 -9.005 1.00 96.12 89 GLU A C 1
ATOM 668 O O . GLU A 1 89 ? -2.710 2.120 -9.614 1.00 96.12 89 GLU A O 1
ATOM 673 N N . PRO A 1 90 ? -4.775 2.422 -8.771 1.00 95.31 90 PRO A N 1
ATOM 674 C CA . PRO A 1 90 ? -4.902 3.776 -9.306 1.00 95.31 90 PRO A CA 1
ATOM 675 C C . PRO A 1 90 ? -3.860 4.760 -8.770 1.00 95.31 90 PRO A C 1
ATOM 677 O O . PRO A 1 90 ? -3.655 5.800 -9.392 1.00 95.31 90 PRO A O 1
ATOM 680 N N . PHE A 1 91 ? -3.210 4.453 -7.646 1.00 95.50 91 PHE A N 1
ATOM 681 C CA . PHE A 1 91 ? -2.261 5.293 -6.911 1.00 95.50 91 PHE A CA 1
ATOM 682 C C . PHE A 1 91 ? -0.821 4.777 -6.969 1.00 95.50 91 PHE A C 1
ATOM 684 O O . PHE A 1 91 ? 0.092 5.503 -6.571 1.00 95.50 91 PHE A O 1
ATOM 691 N N . LEU A 1 92 ? -0.593 3.556 -7.464 1.00 94.00 92 LEU A N 1
ATOM 692 C CA . LEU A 1 92 ? 0.749 2.993 -7.579 1.00 94.00 92 LEU A CA 1
ATOM 693 C C . LEU A 1 92 ? 1.589 3.814 -8.556 1.00 94.00 92 LEU A C 1
ATOM 695 O O . LEU A 1 92 ? 1.148 4.194 -9.644 1.00 94.00 92 LEU A O 1
ATOM 699 N N . TYR A 1 93 ? 2.813 4.117 -8.157 1.00 91.31 93 TYR A N 1
ATOM 700 C CA . TYR A 1 93 ? 3.790 4.715 -9.042 1.00 91.31 93 TYR A CA 1
ATOM 701 C C . TYR A 1 93 ? 4.173 3.712 -10.129 1.00 91.31 93 TYR A C 1
ATOM 703 O O . TYR A 1 93 ? 4.503 2.563 -9.841 1.00 91.31 93 TYR A O 1
ATOM 711 N N . GLN A 1 94 ? 4.127 4.165 -11.377 1.00 86.06 94 GLN A N 1
ATOM 712 C CA . GLN A 1 94 ? 4.664 3.438 -12.515 1.00 86.06 94 GLN A CA 1
ATOM 713 C C . GLN A 1 94 ? 5.732 4.320 -13.134 1.00 86.06 94 GLN A C 1
ATOM 715 O O . GLN A 1 94 ? 5.454 5.461 -13.514 1.00 86.06 94 GLN A O 1
ATOM 720 N N . ARG A 1 95 ? 6.952 3.788 -13.206 1.00 82.12 95 ARG A N 1
ATOM 721 C CA . ARG A 1 95 ? 8.084 4.488 -13.795 1.00 82.12 95 ARG A CA 1
ATOM 722 C C . ARG A 1 95 ? 7.762 4.859 -15.235 1.00 82.12 95 ARG A C 1
ATOM 724 O O . ARG A 1 95 ? 7.336 4.020 -16.031 1.00 82.12 95 ARG A O 1
ATOM 731 N N . ARG A 1 96 ? 7.993 6.126 -15.576 1.00 81.50 96 ARG A N 1
ATOM 732 C CA . ARG A 1 96 ? 7.944 6.570 -16.967 1.00 81.50 96 ARG A CA 1
ATOM 733 C C . ARG A 1 96 ? 9.274 6.246 -17.622 1.00 81.50 96 ARG A C 1
ATOM 735 O O . ARG A 1 96 ? 10.324 6.691 -17.170 1.00 81.50 96 ARG A O 1
ATOM 742 N N . TYR A 1 97 ? 9.207 5.464 -18.685 1.00 80.44 97 TYR A N 1
ATOM 743 C CA . TYR A 1 97 ? 10.364 5.118 -19.497 1.00 80.44 97 TYR A CA 1
ATOM 744 C C . TYR A 1 97 ? 10.515 6.125 -20.633 1.00 80.44 97 TYR A C 1
ATOM 746 O O . TYR A 1 97 ? 9.514 6.619 -21.165 1.00 80.44 97 TYR A O 1
ATOM 754 N N . LEU A 1 98 ? 11.754 6.440 -21.000 1.00 80.88 98 LEU A N 1
ATOM 755 C CA . LEU A 1 98 ? 12.011 7.323 -22.131 1.00 80.88 98 LEU A CA 1
ATOM 756 C C . LEU A 1 98 ? 11.559 6.658 -23.443 1.00 80.88 98 LEU A C 1
ATOM 758 O O . LEU A 1 98 ? 11.577 5.427 -23.561 1.00 80.88 98 LEU A O 1
ATOM 762 N N . PRO A 1 99 ? 11.182 7.448 -24.464 1.00 74.81 99 PRO A N 1
ATOM 763 C CA . PRO A 1 99 ? 10.981 6.912 -25.804 1.00 74.81 99 PRO A CA 1
ATOM 764 C C . PRO A 1 99 ? 12.237 6.152 -26.260 1.00 74.81 99 PRO A C 1
ATOM 766 O O . PRO A 1 99 ? 13.333 6.708 -26.232 1.00 74.81 99 PRO A O 1
ATOM 769 N N . ASN A 1 100 ? 12.064 4.898 -26.691 1.00 81.81 100 ASN A N 1
ATOM 770 C CA . ASN A 1 100 ? 13.126 3.967 -27.114 1.00 81.81 100 ASN A CA 1
ATOM 771 C C . ASN A 1 100 ? 14.041 3.425 -25.999 1.00 81.81 100 ASN A C 1
ATOM 773 O O . ASN A 1 100 ? 15.077 2.837 -26.300 1.00 81.81 100 ASN A O 1
ATOM 777 N N . GLU A 1 101 ? 13.682 3.588 -24.725 1.00 82.75 101 GLU A N 1
ATOM 778 C CA . GLU A 1 101 ? 14.367 2.879 -23.644 1.00 82.75 101 GLU A CA 1
ATOM 779 C C . GLU A 1 101 ? 14.021 1.383 -23.706 1.00 82.75 101 GLU A C 1
ATOM 781 O O . GLU A 1 101 ? 12.856 0.993 -23.574 1.00 82.75 101 GLU A O 1
ATOM 786 N N 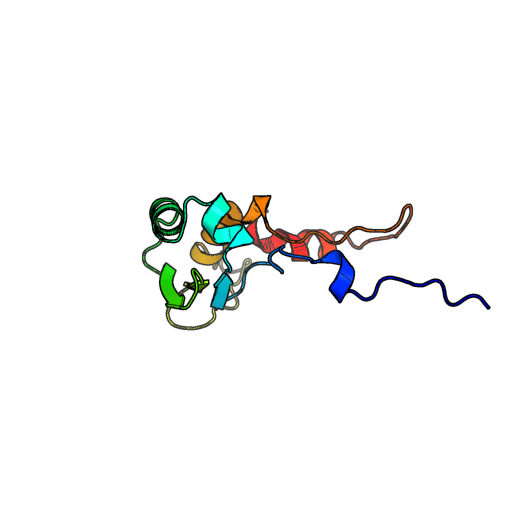. GLU A 1 102 ? 15.030 0.537 -23.915 1.00 84.19 102 GLU A N 1
ATOM 787 C CA . GLU A 1 102 ? 14.871 -0.910 -23.801 1.00 84.19 102 GLU A CA 1
ATOM 788 C C . GLU A 1 102 ? 14.714 -1.286 -22.327 1.00 84.19 102 GLU A C 1
ATOM 790 O O . GLU A 1 102 ? 15.639 -1.181 -21.522 1.00 84.19 102 GLU A O 1
ATOM 795 N N . VAL A 1 103 ? 13.509 -1.722 -21.970 1.00 82.25 103 VAL A N 1
ATOM 796 C CA . VAL A 1 103 ? 13.176 -2.158 -20.615 1.00 82.25 103 VAL A CA 1
ATOM 797 C C . VAL A 1 103 ? 12.991 -3.664 -20.640 1.00 82.25 103 VAL A C 1
ATOM 799 O O . VAL A 1 103 ? 12.093 -4.129 -21.353 1.00 82.25 103 VAL A O 1
ATOM 802 N N . PRO A 1 104 ? 13.761 -4.426 -19.848 1.00 88.44 104 PRO A N 1
ATOM 803 C CA . PRO A 1 104 ? 13.546 -5.857 -19.718 1.00 88.44 104 PRO A CA 1
ATOM 804 C C . PRO A 1 104 ? 12.096 -6.153 -19.321 1.00 88.44 104 PRO A C 1
ATOM 806 O O . PRO A 1 104 ? 11.565 -5.545 -18.389 1.00 88.44 104 PRO A O 1
ATOM 809 N N . GLU A 1 105 ? 11.444 -7.101 -19.996 1.00 85.94 105 GLU A N 1
ATOM 810 C CA . GLU A 1 105 ? 10.080 -7.513 -19.635 1.00 85.94 105 GLU A CA 1
ATOM 811 C C . GLU A 1 105 ? 9.989 -7.973 -18.178 1.00 85.94 105 GLU A C 1
ATOM 813 O O . GLU A 1 105 ? 8.994 -7.717 -17.504 1.00 85.94 105 GLU A O 1
ATOM 818 N N . GLU A 1 106 ? 11.049 -8.608 -17.682 1.00 87.19 106 GLU A N 1
ATOM 819 C CA . GLU A 1 106 ? 11.186 -9.037 -16.292 1.00 87.19 106 GLU A CA 1
ATOM 820 C C . GLU A 1 106 ? 11.049 -7.867 -15.317 1.00 87.19 106 GLU A C 1
ATOM 822 O O . GLU A 1 106 ? 10.373 -7.997 -14.301 1.00 87.19 106 GLU A O 1
ATOM 827 N N . LEU A 1 107 ? 11.614 -6.701 -15.651 1.00 85.88 107 LEU A N 1
ATOM 828 C CA . LEU A 1 107 ? 11.489 -5.505 -14.824 1.00 85.88 107 LEU A CA 1
ATOM 829 C C . LEU A 1 107 ? 10.043 -4.999 -14.809 1.00 85.88 107 LEU A C 1
ATOM 831 O O . LEU A 1 107 ? 9.516 -4.703 -13.740 1.00 85.88 107 LEU A O 1
ATOM 835 N N . ARG A 1 108 ? 9.366 -4.975 -15.966 1.00 82.88 108 ARG A N 1
ATOM 836 C CA . ARG A 1 108 ? 7.948 -4.573 -16.045 1.00 82.88 108 ARG A CA 1
ATOM 837 C C . ARG A 1 108 ? 7.050 -5.506 -15.229 1.00 82.88 108 ARG A C 1
ATOM 839 O O . ARG A 1 108 ? 6.188 -5.035 -14.489 1.00 82.88 108 ARG A O 1
ATOM 846 N N . ARG A 1 109 ? 7.279 -6.821 -15.325 1.00 85.56 109 ARG A N 1
ATOM 847 C CA . ARG A 1 109 ? 6.573 -7.826 -14.514 1.00 85.56 109 ARG A CA 1
ATOM 848 C C . ARG A 1 109 ? 6.885 -7.655 -13.033 1.00 85.56 109 ARG A C 1
ATOM 850 O O . ARG A 1 109 ? 5.984 -7.738 -12.211 1.00 85.56 109 ARG A O 1
ATOM 857 N N . TRP A 1 110 ? 8.135 -7.370 -12.676 1.00 85.06 110 TRP A N 1
ATOM 858 C CA . TRP A 1 110 ? 8.529 -7.157 -11.285 1.00 85.06 110 TRP A CA 1
ATOM 859 C C . TRP A 1 110 ? 7.874 -5.913 -10.668 1.00 85.06 110 TRP A C 1
ATOM 861 O O . TRP A 1 110 ? 7.435 -5.959 -9.515 1.00 85.06 110 TRP A O 1
ATOM 871 N N . GLU A 1 111 ? 7.754 -4.821 -11.430 1.00 86.56 111 GLU A N 1
ATOM 872 C CA . GLU A 1 111 ? 7.041 -3.603 -11.019 1.00 86.56 111 GLU A CA 1
ATOM 873 C C . GLU A 1 111 ? 5.539 -3.858 -10.800 1.00 86.56 111 GLU A C 1
ATOM 875 O O . GLU A 1 111 ? 4.932 -3.258 -9.913 1.00 86.56 111 GLU A O 1
ATOM 880 N N . ARG A 1 112 ? 4.949 -4.791 -11.559 1.00 88.81 112 ARG A N 1
ATOM 881 C CA . ARG A 1 112 ? 3.525 -5.161 -11.505 1.00 88.81 112 ARG A CA 1
ATOM 882 C C . ARG A 1 112 ? 3.244 -6.519 -10.848 1.00 88.81 112 ARG A C 1
ATOM 884 O O . ARG A 1 112 ? 2.126 -7.018 -10.928 1.00 88.81 112 ARG A O 1
ATOM 891 N N . ARG A 1 113 ? 4.208 -7.090 -10.120 1.00 88.25 113 ARG A N 1
ATOM 892 C CA . ARG A 1 113 ? 4.196 -8.484 -9.616 1.00 88.25 113 ARG A CA 1
ATOM 893 C C . ARG A 1 113 ? 2.991 -8.901 -8.760 1.00 88.25 113 ARG A C 1
ATOM 895 O O . ARG A 1 113 ? 2.765 -10.090 -8.556 1.00 88.25 113 ARG A O 1
ATOM 902 N N . PHE A 1 114 ? 2.259 -7.934 -8.208 1.00 91.25 114 PHE A N 1
ATOM 903 C CA . PHE A 1 114 ? 1.057 -8.169 -7.399 1.00 91.25 114 PHE A CA 1
ATOM 904 C C . PHE A 1 114 ? -0.255 -7.838 -8.126 1.00 91.25 114 PHE A C 1
ATOM 906 O O . PHE A 1 114 ? -1.326 -8.159 -7.614 1.00 91.25 114 PHE A O 1
ATOM 913 N N . LEU A 1 115 ? -0.176 -7.192 -9.290 1.00 89.75 115 LEU A N 1
ATOM 914 C CA . LEU A 1 115 ? -1.319 -6.893 -10.153 1.00 89.75 115 LEU A CA 1
ATOM 915 C C . LEU A 1 115 ? -1.536 -7.993 -11.194 1.00 89.75 115 LEU A C 1
ATOM 917 O O . LEU A 1 115 ? -2.686 -8.314 -11.491 1.00 89.75 115 LEU A O 1
ATOM 921 N N . ASP A 1 116 ? -0.439 -8.562 -11.694 1.00 82.44 116 ASP A N 1
ATOM 922 C CA . ASP A 1 116 ? -0.424 -9.574 -12.752 1.00 82.44 116 ASP A CA 1
ATOM 923 C C . ASP A 1 116 ? -0.410 -11.016 -12.197 1.00 82.44 116 ASP A C 1
ATOM 925 O O . ASP A 1 116 ? 0.126 -11.264 -11.082 1.00 82.44 116 ASP A O 1
#

Organism: Cystobacter fuscus (strain ATCC 25194 / DSM 2262 / NBRC 100088 / M29) (NCBI:txid1242864)